Protein AF-A0A2T4PQQ1-F1 (afdb_monomer)

Sequence (70 aa):
MINVVKKITRILIFILSGLLMTRYVVQQLNQFTDMHLTWFWLEQVPYSFIIIITLFFICLVFNSMFNTEE

Secondary structure (DSSP, 8-state):
-HHHHHHHHHHHHHHHHHHHHHHHHHHHHHHHSS-----TTTTTSTTHHHHHHHHHHHHHHHHHHHHH--

pLDDT: mean 78.89, std 9.77, range [46.5, 89.25]

Radius of gyration: 15.31 Å; Cα contacts (8 Å, |Δi|>4): 32; chains: 1; bounding box: 35×22×44 Å

Organism: NCBI:txid71237

Foldseek 3Di:
DLVVVLVVLVVLLVVLVVLVVVVVVQVVCVVVPVDPDDSVVCPVPPPSVVVSVVSNVVSVVVNVVSVVVD

InterPro domains:
  IPR058175 ElxI1-like [PF28301] (7-66)

Structure (mmCIF, N/CA/C/O backbone):
data_AF-A0A2T4PQQ1-F1
#
_entry.id   AF-A0A2T4PQQ1-F1
#
loop_
_atom_site.group_PDB
_atom_site.id
_atom_site.type_symbol
_atom_site.label_atom_id
_atom_site.label_alt_id
_atom_site.label_comp_id
_atom_site.label_asym_id
_atom_site.label_entity_id
_atom_site.label_seq_id
_atom_site.pdbx_PDB_ins_code
_atom_site.Cartn_x
_atom_site.Cartn_y
_atom_site.Cartn_z
_atom_site.occupancy
_atom_site.B_iso_or_equiv
_atom_site.auth_seq_id
_atom_site.auth_comp_id
_atom_site.auth_asym_id
_atom_site.auth_atom_id
_atom_site.pdbx_PDB_model_num
ATOM 1 N N . MET A 1 1 ? -7.334 8.210 22.964 1.00 60.59 1 MET A N 1
ATOM 2 C CA . MET A 1 1 ? -6.550 7.059 22.454 1.00 60.59 1 MET A CA 1
ATOM 3 C C . MET A 1 1 ? -6.993 6.640 21.052 1.00 60.59 1 MET A C 1
ATOM 5 O O . MET A 1 1 ? -6.165 6.662 20.152 1.00 60.59 1 MET A O 1
ATOM 9 N N . ILE A 1 2 ? -8.286 6.369 20.830 1.00 72.19 2 ILE A N 1
ATOM 10 C CA . ILE A 1 2 ? -8.840 5.897 19.541 1.00 72.19 2 ILE A CA 1
ATOM 11 C C . ILE A 1 2 ? -8.539 6.848 18.362 1.00 72.19 2 ILE A C 1
ATOM 13 O O . ILE A 1 2 ? -8.115 6.395 17.303 1.00 72.19 2 ILE A O 1
ATOM 17 N N . ASN A 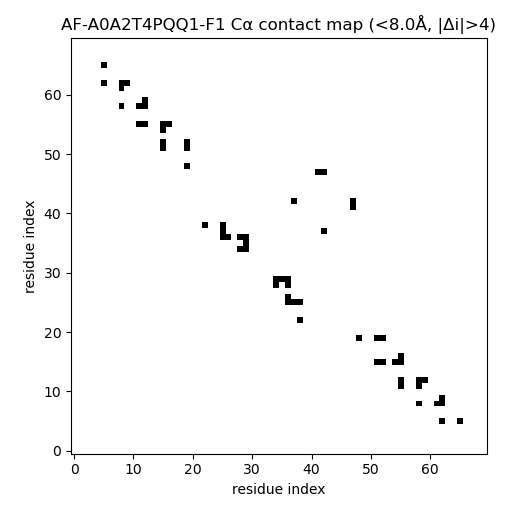1 3 ? -8.618 8.172 18.557 1.00 76.56 3 ASN A N 1
ATOM 18 C CA . ASN A 1 3 ? -8.281 9.147 17.504 1.00 76.56 3 ASN A CA 1
ATOM 19 C C . ASN A 1 3 ? -6.812 9.114 17.055 1.00 76.56 3 ASN A C 1
ATOM 21 O O . ASN A 1 3 ? -6.517 9.382 15.890 1.00 76.56 3 ASN A O 1
ATOM 25 N N . VAL A 1 4 ? -5.885 8.774 17.955 1.00 81.25 4 VAL A N 1
ATOM 26 C CA . VAL A 1 4 ? -4.460 8.646 17.611 1.00 81.25 4 VAL A CA 1
ATOM 27 C C . VAL A 1 4 ? -4.247 7.386 16.776 1.00 81.25 4 VAL A C 1
ATOM 29 O O . VAL A 1 4 ? -3.577 7.449 15.749 1.00 81.25 4 VAL A O 1
ATOM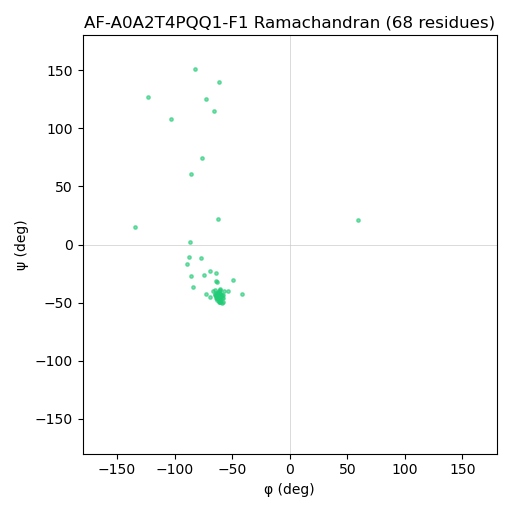 32 N N . VAL A 1 5 ? -4.897 6.280 17.151 1.00 80.44 5 VAL A N 1
ATOM 33 C CA . VAL A 1 5 ? -4.871 5.020 16.393 1.00 80.44 5 VAL A CA 1
ATOM 34 C C . VAL A 1 5 ? -5.461 5.220 14.994 1.00 80.44 5 VAL A C 1
ATOM 36 O O . VAL A 1 5 ? -4.776 4.934 14.017 1.00 80.44 5 VAL A O 1
ATOM 39 N N . LYS A 1 6 ? -6.648 5.835 14.864 1.00 80.19 6 LYS A N 1
ATOM 40 C CA . LYS A 1 6 ? -7.248 6.185 13.557 1.00 80.19 6 LYS A CA 1
ATOM 41 C C . LYS A 1 6 ? -6.301 7.016 12.681 1.00 80.19 6 LYS A C 1
ATOM 43 O O . LYS A 1 6 ? -6.240 6.814 11.467 1.00 80.19 6 LYS A O 1
ATOM 48 N N . LYS A 1 7 ? -5.566 7.967 13.272 1.00 84.12 7 LYS A N 1
ATOM 49 C CA . LYS A 1 7 ? -4.613 8.815 12.539 1.00 84.12 7 LYS A CA 1
ATOM 50 C C . LYS A 1 7 ? -3.403 8.016 12.055 1.00 84.12 7 LYS A C 1
ATOM 52 O O . LYS A 1 7 ? -3.037 8.137 10.890 1.00 84.12 7 LYS A O 1
ATOM 57 N N .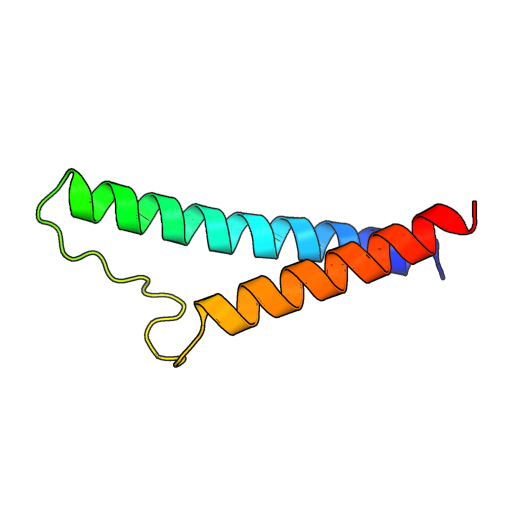 ILE A 1 8 ? -2.824 7.178 12.915 1.00 86.56 8 ILE A N 1
ATOM 58 C CA . ILE A 1 8 ? -1.691 6.308 12.567 1.00 86.56 8 ILE A CA 1
ATOM 59 C C . ILE A 1 8 ? -2.094 5.315 11.475 1.00 86.56 8 ILE A C 1
ATOM 61 O O . ILE A 1 8 ? -1.380 5.190 10.484 1.00 86.56 8 ILE A O 1
ATOM 65 N N . THR A 1 9 ? -3.260 4.675 11.593 1.00 84.75 9 THR A N 1
ATOM 66 C CA . THR A 1 9 ? -3.764 3.738 10.581 1.00 84.75 9 THR A CA 1
ATOM 67 C C . THR A 1 9 ? -3.952 4.421 9.228 1.00 84.75 9 THR A C 1
ATOM 69 O O . THR A 1 9 ? -3.533 3.874 8.213 1.00 84.75 9 THR A O 1
ATOM 72 N N . ARG A 1 10 ? -4.494 5.647 9.189 1.00 83.62 10 ARG A N 1
ATOM 73 C CA . ARG A 1 10 ? -4.595 6.424 7.941 1.00 83.62 10 ARG A CA 1
ATOM 74 C C . ARG A 1 10 ? -3.234 6.731 7.317 1.00 83.62 10 ARG A C 1
ATOM 76 O O . ARG A 1 10 ? -3.088 6.601 6.105 1.00 83.62 10 ARG A O 1
ATOM 83 N N . ILE A 1 11 ? -2.245 7.106 8.128 1.00 89.19 11 ILE A N 1
ATOM 84 C CA . ILE A 1 11 ? -0.872 7.343 7.655 1.00 89.19 11 ILE A CA 1
ATOM 85 C C . ILE A 1 11 ? -0.273 6.045 7.094 1.00 89.19 11 ILE A C 1
ATOM 87 O O . ILE A 1 11 ? 0.312 6.064 6.015 1.00 89.19 11 ILE A O 1
ATOM 91 N N . LEU A 1 12 ? -0.474 4.909 7.770 1.00 86.56 12 LEU A N 1
ATOM 92 C CA . LEU A 1 12 ? -0.020 3.597 7.300 1.00 86.56 12 LEU A CA 1
ATOM 93 C C . LEU A 1 12 ? -0.648 3.211 5.958 1.00 86.56 12 LEU A C 1
ATOM 95 O O . LEU A 1 12 ? 0.069 2.802 5.050 1.00 86.56 12 LEU A O 1
ATOM 99 N N . ILE A 1 13 ? -1.965 3.382 5.811 1.00 87.69 13 ILE A N 1
ATOM 100 C CA . ILE A 1 13 ? -2.685 3.132 4.552 1.00 87.69 13 ILE A CA 1
ATOM 101 C C . ILE A 1 13 ? -2.100 3.995 3.431 1.00 87.69 13 ILE A C 1
ATOM 103 O O . ILE A 1 13 ? -1.859 3.494 2.335 1.00 87.69 13 ILE A O 1
ATOM 107 N N . PHE A 1 14 ? -1.825 5.271 3.710 1.00 88.62 14 PHE A N 1
ATOM 108 C CA . PHE A 1 14 ? -1.242 6.184 2.731 1.00 88.62 14 PHE A CA 1
ATOM 109 C C . PHE A 1 14 ? 0.160 5.740 2.288 1.00 88.62 14 PHE A C 1
ATOM 111 O O . PHE A 1 14 ? 0.436 5.675 1.091 1.00 88.62 14 PHE A O 1
ATOM 118 N N . ILE A 1 15 ? 1.026 5.362 3.234 1.00 88.94 15 ILE A N 1
ATOM 119 C CA . ILE A 1 15 ? 2.383 4.872 2.946 1.00 88.94 15 ILE A CA 1
ATOM 120 C C . ILE A 1 15 ? 2.338 3.567 2.137 1.00 88.94 15 ILE A C 1
ATOM 122 O O . ILE A 1 15 ? 3.035 3.441 1.132 1.00 88.94 15 ILE A O 1
ATOM 126 N N . LEU A 1 16 ? 1.498 2.609 2.540 1.00 88.31 16 LEU A N 1
ATOM 127 C CA . LEU A 1 16 ? 1.336 1.326 1.851 1.00 88.31 16 LEU A CA 1
ATOM 128 C C . LEU A 1 16 ? 0.799 1.516 0.425 1.00 88.31 16 LEU A C 1
ATOM 130 O O . LEU A 1 16 ? 1.316 0.911 -0.514 1.00 88.31 16 LEU A O 1
ATOM 134 N N . SER A 1 17 ? -0.177 2.411 0.244 1.00 86.75 17 SER A N 1
ATOM 135 C CA . SER A 1 17 ? -0.681 2.788 -1.079 1.00 86.75 17 SER A CA 1
ATOM 136 C C . SER A 1 17 ? 0.409 3.432 -1.938 1.00 86.75 17 SER A C 1
ATOM 138 O O . SER A 1 17 ? 0.525 3.106 -3.117 1.00 86.75 17 SER A O 1
ATOM 140 N N . GLY A 1 18 ? 1.233 4.313 -1.361 1.00 88.50 18 GLY A N 1
ATOM 141 C CA . GLY A 1 18 ? 2.363 4.932 -2.055 1.00 88.50 18 GLY A CA 1
ATOM 142 C C . GLY A 1 18 ? 3.406 3.910 -2.510 1.00 88.50 18 GLY A C 1
ATOM 143 O O . GLY A 1 18 ? 3.883 3.975 -3.645 1.00 88.50 18 GLY A O 1
ATOM 144 N N . LEU A 1 19 ? 3.714 2.913 -1.673 1.00 86.06 19 LEU A N 1
ATOM 145 C CA . LEU A 1 19 ? 4.603 1.811 -2.049 1.00 86.06 19 LEU A CA 1
ATOM 146 C C . LEU A 1 19 ? 4.040 1.006 -3.228 1.00 86.06 19 LEU A C 1
ATOM 148 O O . LEU A 1 19 ? 4.753 0.774 -4.205 1.00 86.06 19 LEU A O 1
ATOM 152 N N . LEU A 1 20 ? 2.766 0.607 -3.166 1.00 86.31 20 LEU A N 1
ATOM 153 C CA . LEU A 1 20 ? 2.111 -0.128 -4.255 1.00 86.31 20 LEU A CA 1
ATOM 154 C C . LEU A 1 20 ? 2.090 0.683 -5.554 1.00 86.31 20 LEU A C 1
ATOM 156 O O . LEU A 1 20 ? 2.390 0.149 -6.621 1.00 86.31 20 LEU A O 1
ATOM 160 N N . MET A 1 21 ? 1.810 1.983 -5.460 1.00 86.62 21 MET A N 1
ATOM 161 C CA . MET A 1 21 ? 1.819 2.890 -6.604 1.00 86.62 21 MET A CA 1
ATOM 162 C C . MET A 1 21 ? 3.221 3.040 -7.201 1.00 86.62 21 MET A C 1
ATOM 164 O O . MET A 1 21 ? 3.375 3.021 -8.417 1.00 86.62 21 MET A O 1
ATOM 168 N N . THR A 1 22 ? 4.259 3.105 -6.365 1.00 85.38 22 THR A N 1
ATOM 169 C CA . THR A 1 22 ? 5.654 3.164 -6.826 1.00 85.38 22 THR A CA 1
ATOM 170 C C . THR A 1 22 ? 6.018 1.906 -7.607 1.00 85.38 22 THR A C 1
ATOM 172 O O . THR A 1 22 ? 6.603 1.995 -8.682 1.00 85.38 22 THR A O 1
ATOM 175 N N . ARG A 1 23 ? 5.615 0.727 -7.116 1.00 83.38 23 ARG A N 1
ATOM 176 C CA . ARG A 1 23 ? 5.796 -0.534 -7.845 1.00 83.38 23 ARG A CA 1
ATOM 177 C C . ARG A 1 23 ? 5.076 -0.520 -9.190 1.00 83.38 23 ARG A C 1
ATOM 179 O O . ARG A 1 23 ? 5.650 -0.950 -10.184 1.00 83.38 23 ARG A O 1
ATOM 186 N N . TYR A 1 24 ? 3.837 -0.033 -9.215 1.00 83.88 24 TYR A N 1
ATOM 187 C CA . TYR A 1 24 ? 3.067 0.088 -10.449 1.00 83.88 24 TYR A CA 1
ATOM 188 C C . TYR A 1 24 ? 3.784 0.987 -11.461 1.00 83.88 24 TYR A C 1
ATOM 190 O O . TYR A 1 24 ? 3.953 0.592 -12.608 1.00 83.88 24 TYR A O 1
ATOM 198 N N . VAL A 1 25 ? 4.283 2.148 -11.028 1.00 86.31 25 VAL A N 1
ATOM 199 C CA . VAL A 1 25 ? 5.055 3.063 -11.882 1.00 86.31 25 VAL A CA 1
ATOM 200 C C . VAL A 1 25 ? 6.324 2.396 -12.411 1.00 86.31 25 VAL A C 1
ATOM 202 O O . VAL A 1 25 ? 6.577 2.473 -13.606 1.00 86.31 25 VAL A O 1
ATOM 205 N N . VAL A 1 26 ? 7.087 1.695 -11.567 1.00 84.44 26 VAL A N 1
ATOM 206 C CA . VAL A 1 26 ? 8.282 0.946 -11.998 1.00 84.44 26 VAL A CA 1
ATOM 207 C C . VAL A 1 26 ? 7.922 -0.111 -13.044 1.00 84.44 26 VAL A C 1
ATOM 209 O O . VAL A 1 26 ? 8.597 -0.228 -14.060 1.00 84.44 26 VAL A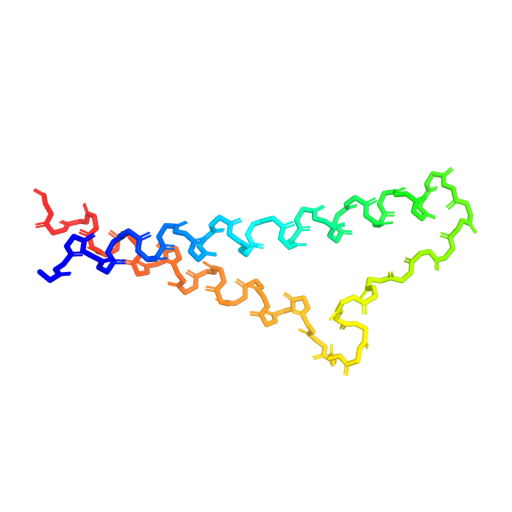 O 1
ATOM 212 N N . GLN A 1 27 ? 6.825 -0.845 -12.844 1.00 82.62 27 GLN A N 1
ATOM 213 C CA . GLN A 1 27 ? 6.368 -1.847 -13.803 1.00 82.62 27 GLN A CA 1
ATOM 214 C C . GLN A 1 27 ? 5.945 -1.219 -15.137 1.00 82.62 27 GLN A C 1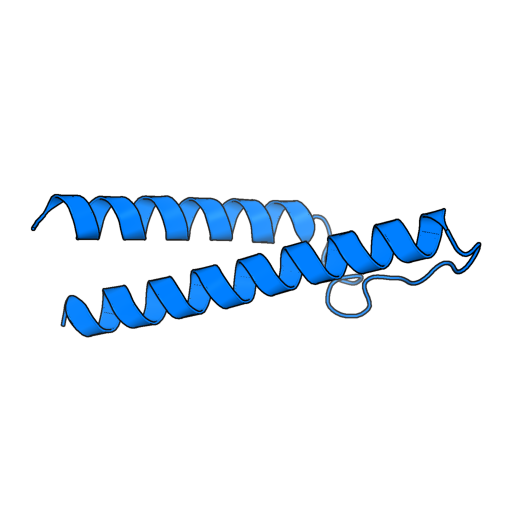
ATOM 216 O O . GLN A 1 27 ? 6.309 -1.741 -16.185 1.00 82.62 27 GLN A O 1
ATOM 221 N N . GLN A 1 28 ? 5.217 -0.100 -15.106 1.00 84.94 28 GLN A N 1
ATOM 222 C CA . GLN A 1 28 ? 4.854 0.637 -16.317 1.00 84.94 28 GLN A CA 1
ATOM 223 C C . GLN A 1 28 ? 6.107 1.147 -17.034 1.00 84.94 28 GLN A C 1
ATOM 225 O O . GLN A 1 28 ? 6.250 0.952 -18.236 1.00 84.94 28 GLN A O 1
ATOM 230 N N . LEU A 1 29 ? 7.057 1.734 -16.304 1.00 84.69 29 LEU A N 1
ATOM 231 C CA . LEU A 1 29 ? 8.311 2.215 -16.881 1.00 84.69 29 LEU A CA 1
ATOM 232 C C . LEU A 1 29 ? 9.117 1.093 -17.535 1.00 84.69 29 LEU A C 1
ATOM 234 O O . LEU A 1 29 ? 9.630 1.330 -18.620 1.00 84.69 29 LEU A O 1
ATOM 238 N N . ASN A 1 30 ? 9.157 -0.107 -16.949 1.00 83.31 30 ASN A N 1
ATOM 239 C CA . ASN A 1 30 ? 9.798 -1.283 -17.555 1.00 83.31 30 ASN A CA 1
ATOM 240 C C . ASN A 1 30 ? 9.062 -1.823 -18.787 1.00 83.31 30 ASN A C 1
ATOM 242 O O . ASN A 1 30 ? 9.640 -2.556 -19.580 1.00 83.31 30 ASN A O 1
ATOM 246 N N . GLN A 1 31 ? 7.764 -1.544 -18.919 1.00 81.19 31 GLN A N 1
ATOM 247 C CA . GLN A 1 31 ? 6.984 -1.938 -20.093 1.00 81.19 31 GLN A CA 1
ATOM 248 C C . GLN A 1 31 ? 7.121 -0.924 -21.234 1.00 81.19 31 GLN A C 1
ATOM 250 O O . GLN A 1 31 ? 7.132 -1.315 -22.396 1.00 81.19 31 GLN A O 1
ATOM 255 N N . PHE A 1 32 ? 7.209 0.371 -20.913 1.00 82.25 32 PHE A N 1
ATOM 256 C CA . PHE A 1 32 ? 7.356 1.450 -21.899 1.00 82.25 32 PHE A CA 1
ATOM 257 C C . PHE A 1 32 ? 8.805 1.713 -22.303 1.00 82.25 32 PHE A C 1
ATOM 259 O O . PHE A 1 32 ? 9.074 2.205 -23.395 1.00 82.25 32 PHE A O 1
ATOM 266 N N . THR A 1 33 ? 9.728 1.403 -21.408 1.00 72.50 33 THR A N 1
ATOM 267 C CA . THR A 1 33 ? 11.163 1.562 -21.580 1.00 72.50 33 THR A CA 1
ATOM 268 C C . THR A 1 33 ? 11.729 0.173 -21.344 1.00 72.50 33 THR A C 1
ATOM 270 O O . THR A 1 33 ? 11.474 -0.376 -20.280 1.00 72.50 33 THR A O 1
ATOM 273 N N . ASP A 1 34 ? 12.535 -0.387 -22.250 1.00 70.25 34 ASP A N 1
ATOM 274 C CA . ASP A 1 34 ? 13.302 -1.639 -22.028 1.00 70.25 34 ASP A CA 1
ATOM 275 C C . ASP A 1 34 ? 14.332 -1.524 -20.869 1.00 70.25 34 ASP A C 1
ATOM 277 O O . ASP A 1 34 ? 15.331 -2.237 -20.783 1.00 70.25 34 ASP A O 1
ATOM 281 N N . MET A 1 35 ? 14.129 -0.576 -19.955 1.00 68.81 35 MET A N 1
ATOM 282 C CA . MET A 1 35 ? 14.822 -0.489 -18.691 1.00 68.81 35 MET A CA 1
ATOM 283 C C . MET A 1 35 ? 14.309 -1.590 -17.771 1.00 68.81 35 MET A C 1
ATOM 285 O O . MET A 1 35 ? 13.127 -1.681 -17.473 1.00 68.81 35 MET A O 1
ATOM 289 N N . HIS A 1 36 ? 15.226 -2.398 -17.254 1.00 71.06 36 HIS A N 1
ATOM 290 C CA . HIS A 1 36 ? 14.947 -3.345 -16.182 1.00 71.06 36 HIS A CA 1
ATOM 291 C C . HIS A 1 36 ? 15.071 -2.647 -14.822 1.00 71.06 36 HIS A C 1
ATOM 293 O O . HIS A 1 36 ? 15.924 -3.009 -14.013 1.00 71.06 36 HIS A O 1
ATOM 299 N N . LEU A 1 37 ? 14.263 -1.609 -14.566 1.00 70.69 37 LEU A N 1
ATOM 300 C CA . LEU A 1 37 ? 14.252 -0.967 -13.252 1.00 70.69 37 LEU A CA 1
ATOM 301 C C . LEU A 1 37 ? 13.711 -1.970 -12.240 1.00 70.69 37 LEU A C 1
ATOM 303 O O . LEU A 1 37 ? 12.552 -2.390 -12.287 1.00 70.69 37 LEU A O 1
ATOM 307 N N . THR A 1 38 ? 14.560 -2.373 -11.312 1.00 69.38 38 THR A N 1
ATOM 308 C CA . THR A 1 38 ? 14.133 -3.183 -10.187 1.00 69.38 38 THR A CA 1
ATOM 309 C C . THR A 1 38 ? 13.547 -2.305 -9.098 1.00 69.38 38 THR A C 1
ATOM 311 O O . THR A 1 38 ? 13.871 -1.125 -8.935 1.00 69.38 38 THR A O 1
ATOM 314 N N . TRP A 1 39 ? 12.618 -2.884 -8.342 1.00 70.69 39 TRP A N 1
ATOM 315 C CA . TRP A 1 39 ? 12.008 -2.212 -7.206 1.00 70.69 39 TRP A CA 1
ATOM 316 C C . TRP A 1 39 ? 12.999 -2.212 -6.035 1.00 70.69 39 TRP A C 1
ATOM 318 O O . TRP A 1 39 ? 12.863 -2.983 -5.086 1.00 70.69 39 TRP A O 1
ATOM 328 N N . PHE A 1 40 ? 14.014 -1.349 -6.150 1.00 64.12 40 PHE A N 1
ATOM 329 C CA . PHE A 1 40 ? 15.259 -1.322 -5.370 1.00 64.12 40 PHE A CA 1
ATOM 330 C C . PHE A 1 40 ? 15.050 -1.404 -3.848 1.00 64.12 40 PHE A C 1
ATOM 332 O O . PHE A 1 40 ? 15.867 -1.958 -3.122 1.00 64.12 40 PHE A O 1
ATOM 339 N N . TRP A 1 41 ? 13.921 -0.888 -3.356 1.00 59.94 41 TRP A N 1
ATOM 340 C CA . TRP A 1 41 ? 13.578 -0.871 -1.934 1.00 59.94 41 TRP A CA 1
ATOM 341 C C . TRP A 1 41 ? 13.153 -2.230 -1.356 1.00 59.94 41 TRP A C 1
ATOM 343 O O . TRP A 1 41 ? 13.280 -2.429 -0.152 1.00 59.94 41 TRP A O 1
ATOM 353 N N . LEU A 1 42 ? 12.620 -3.152 -2.165 1.00 62.41 42 LEU A N 1
ATOM 354 C CA . LEU A 1 42 ? 12.064 -4.429 -1.684 1.00 62.41 42 LEU A CA 1
ATOM 355 C C . LEU A 1 42 ? 12.503 -5.650 -2.503 1.00 62.41 42 LEU A C 1
ATOM 357 O O . LEU A 1 42 ? 11.935 -6.734 -2.365 1.00 62.41 42 LEU A O 1
ATOM 361 N N . GLU A 1 43 ? 13.533 -5.490 -3.325 1.00 64.44 43 GLU A N 1
ATOM 362 C CA . GLU A 1 43 ? 14.098 -6.557 -4.151 1.00 64.44 43 GLU A CA 1
ATOM 363 C C . GLU A 1 43 ? 14.682 -7.708 -3.312 1.00 64.44 43 GLU A C 1
ATOM 365 O O . GLU A 1 43 ? 14.563 -8.872 -3.681 1.00 64.44 43 GLU A O 1
ATOM 370 N N . GLN A 1 44 ? 15.225 -7.400 -2.129 1.00 68.50 44 GLN A N 1
ATOM 371 C CA . GLN A 1 44 ? 15.769 -8.398 -1.199 1.00 68.50 44 GLN A CA 1
ATOM 372 C C . GLN A 1 44 ? 14.702 -9.163 -0.401 1.00 68.50 44 GLN A C 1
ATOM 374 O O . GLN A 1 44 ? 15.028 -10.157 0.247 1.00 68.50 44 GLN A O 1
ATOM 379 N N . VAL A 1 45 ? 13.436 -8.728 -0.423 1.00 68.25 45 VAL A N 1
ATOM 380 C CA . VAL A 1 45 ? 12.364 -9.363 0.354 1.00 68.25 45 VAL A CA 1
ATOM 381 C C . VAL A 1 45 ? 11.502 -10.223 -0.575 1.00 68.25 45 VAL A C 1
ATOM 383 O O . VAL A 1 45 ? 10.720 -9.676 -1.366 1.00 68.25 45 VAL A O 1
ATOM 386 N N . PRO A 1 46 ? 11.589 -11.566 -0.488 1.00 70.88 46 PRO A N 1
ATOM 387 C CA . PRO A 1 46 ? 10.732 -12.439 -1.276 1.00 70.88 46 PRO A CA 1
ATOM 388 C C . PRO A 1 46 ? 9.267 -12.188 -0.908 1.00 70.88 46 PRO A C 1
ATOM 390 O O . PRO A 1 46 ? 8.929 -11.977 0.256 1.00 70.88 46 PRO A O 1
ATOM 393 N N . TYR A 1 47 ? 8.388 -12.183 -1.912 1.00 75.94 47 TYR A N 1
ATOM 394 C CA . TYR A 1 47 ? 6.951 -11.927 -1.738 1.00 75.94 47 TYR A CA 1
ATOM 395 C C . TYR A 1 47 ? 6.603 -10.560 -1.121 1.00 75.94 47 TYR A C 1
ATOM 397 O O . TYR A 1 47 ? 5.482 -10.359 -0.654 1.00 75.94 47 TYR A O 1
ATOM 405 N N . SER A 1 48 ? 7.519 -9.589 -1.194 1.00 78.44 48 SER A N 1
ATOM 406 C CA . SER A 1 48 ? 7.338 -8.192 -0.771 1.00 78.44 48 SER A CA 1
ATOM 407 C C . SER A 1 48 ? 5.985 -7.584 -1.149 1.00 78.44 48 SER A C 1
ATOM 409 O O . SER A 1 48 ? 5.333 -6.928 -0.340 1.00 78.44 48 SER A O 1
ATOM 411 N N . PHE A 1 49 ? 5.531 -7.848 -2.373 1.00 78.31 49 PHE A N 1
ATOM 412 C CA . PHE A 1 49 ? 4.223 -7.421 -2.865 1.00 78.31 49 PHE A CA 1
ATOM 413 C C . PHE A 1 49 ? 3.059 -7.945 -2.027 1.00 78.31 49 PHE A C 1
ATOM 415 O O . PHE A 1 49 ? 2.182 -7.186 -1.625 1.00 78.31 49 PHE A O 1
ATOM 422 N N . ILE A 1 50 ? 3.062 -9.255 -1.781 1.00 82.50 50 ILE A N 1
ATOM 423 C CA . ILE A 1 50 ? 1.990 -9.969 -1.091 1.00 82.50 50 ILE A CA 1
ATOM 424 C C . ILE A 1 50 ? 1.937 -9.502 0.359 1.00 82.50 50 ILE A C 1
ATOM 426 O O . ILE A 1 50 ? 0.853 -9.258 0.884 1.00 82.50 50 ILE A O 1
ATOM 430 N N . ILE A 1 51 ? 3.101 -9.298 0.978 1.00 85.62 51 ILE A N 1
ATOM 431 C CA . ILE A 1 51 ? 3.216 -8.768 2.338 1.00 85.62 51 ILE A CA 1
ATOM 432 C C . ILE A 1 51 ? 2.587 -7.372 2.420 1.00 85.62 51 ILE A C 1
ATOM 434 O O . ILE A 1 51 ? 1.743 -7.138 3.282 1.00 85.62 51 ILE A O 1
ATOM 438 N N . ILE A 1 52 ? 2.936 -6.467 1.499 1.00 85.88 52 ILE A N 1
ATOM 439 C CA . ILE A 1 52 ? 2.406 -5.095 1.476 1.00 85.88 52 ILE A CA 1
ATOM 440 C C . ILE A 1 52 ? 0.899 -5.080 1.218 1.00 85.88 52 ILE A C 1
ATOM 442 O O . ILE A 1 52 ? 0.183 -4.360 1.909 1.00 85.88 52 ILE A O 1
ATOM 446 N N . ILE A 1 53 ? 0.400 -5.884 0.274 1.00 85.38 53 ILE A N 1
ATOM 447 C CA . ILE A 1 53 ? -1.042 -6.004 0.013 1.00 85.38 53 ILE A CA 1
ATOM 448 C C . ILE A 1 53 ? -1.782 -6.528 1.241 1.00 85.38 53 ILE A C 1
ATOM 450 O O . ILE A 1 53 ? -2.825 -5.989 1.605 1.00 85.38 53 ILE A O 1
ATOM 454 N N . THR A 1 54 ? -1.240 -7.551 1.899 1.00 87.81 54 THR A N 1
ATOM 455 C CA . THR A 1 54 ? -1.862 -8.145 3.087 1.00 87.81 54 THR A CA 1
ATOM 456 C C . THR A 1 54 ? -1.922 -7.125 4.224 1.00 87.81 54 THR A C 1
ATOM 458 O O . THR A 1 54 ? -2.980 -6.923 4.813 1.00 87.81 54 THR A O 1
ATOM 461 N N . LEU A 1 55 ? -0.821 -6.410 4.481 1.00 87.19 55 LEU A N 1
ATOM 462 C CA . LEU A 1 55 ? -0.765 -5.317 5.458 1.00 87.19 55 LEU A CA 1
ATOM 463 C C . LEU A 1 55 ? -1.744 -4.190 5.123 1.00 87.19 55 LEU A C 1
ATOM 465 O O . LEU A 1 55 ? -2.444 -3.706 6.009 1.00 87.19 55 LE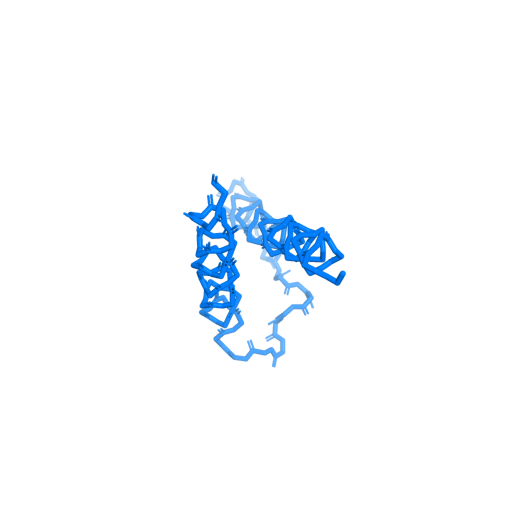U A O 1
ATOM 469 N N . PHE A 1 56 ? -1.831 -3.802 3.851 1.00 87.94 56 PHE A N 1
ATOM 470 C CA . PHE A 1 56 ? -2.769 -2.782 3.391 1.00 87.94 56 PHE A CA 1
ATOM 471 C C . PHE A 1 56 ? -4.214 -3.193 3.663 1.00 87.94 56 PHE A C 1
ATOM 473 O O . PHE A 1 56 ? -4.985 -2.402 4.205 1.00 87.94 56 PHE A O 1
ATOM 480 N N . PHE A 1 57 ? -4.557 -4.445 3.363 1.00 88.38 57 PHE A N 1
ATOM 481 C CA . PHE A 1 57 ? -5.889 -4.984 3.602 1.00 88.38 57 PHE A CA 1
ATOM 482 C C . PHE A 1 57 ? -6.225 -5.034 5.096 1.00 88.38 57 PHE A C 1
ATOM 484 O O . PHE A 1 57 ? -7.294 -4.583 5.501 1.00 88.38 57 PHE A O 1
ATOM 491 N N . ILE A 1 58 ? -5.288 -5.494 5.932 1.00 89.25 58 ILE A N 1
ATOM 492 C CA . ILE A 1 58 ? -5.436 -5.494 7.393 1.00 89.25 58 ILE A CA 1
ATOM 493 C C . ILE A 1 58 ? -5.684 -4.069 7.899 1.00 89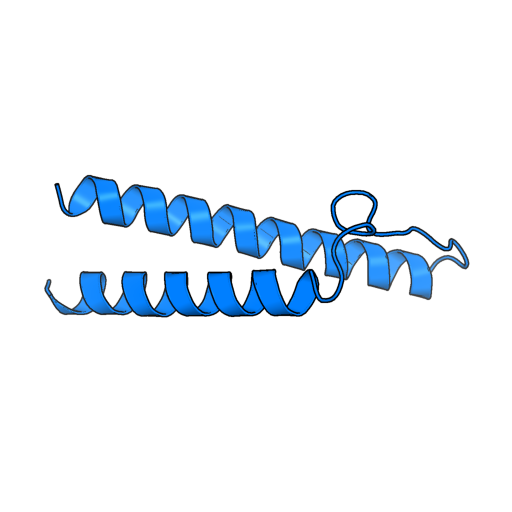.25 58 ILE A C 1
ATOM 495 O O . ILE A 1 58 ? -6.644 -3.837 8.633 1.00 89.25 58 ILE A O 1
ATOM 499 N N . CYS A 1 59 ? -4.873 -3.092 7.480 1.00 86.88 59 CYS A N 1
ATOM 500 C CA . CYS A 1 59 ? -5.059 -1.698 7.877 1.00 86.88 59 CYS A CA 1
ATOM 501 C C . CYS A 1 59 ? -6.417 -1.137 7.431 1.00 86.88 59 CYS A C 1
ATOM 503 O O . CYS A 1 59 ? -7.037 -0.396 8.192 1.00 86.88 59 CYS A O 1
ATOM 505 N N . LEU A 1 60 ? -6.895 -1.502 6.239 1.00 85.62 60 LEU A N 1
ATOM 506 C CA . LEU A 1 60 ? -8.214 -1.115 5.733 1.00 85.62 60 LEU A CA 1
ATOM 507 C C . LEU A 1 60 ? -9.347 -1.683 6.590 1.00 85.62 60 LEU A C 1
ATOM 509 O O . LEU A 1 60 ? -10.241 -0.936 6.984 1.00 85.62 60 LEU A O 1
ATOM 513 N N . VAL A 1 61 ? -9.283 -2.976 6.916 1.00 86.44 61 VAL A N 1
ATOM 514 C CA . VAL A 1 61 ? -10.266 -3.647 7.777 1.00 86.44 61 VAL A CA 1
ATOM 515 C C . VAL A 1 61 ? -10.287 -2.996 9.157 1.00 86.44 61 VAL A C 1
ATOM 517 O O . VAL A 1 61 ? -11.352 -2.604 9.625 1.00 86.44 61 VAL A O 1
ATOM 520 N N . PHE A 1 62 ? -9.122 -2.787 9.778 1.00 83.69 62 PHE A N 1
ATOM 521 C CA . PHE A 1 62 ? -9.037 -2.087 11.062 1.00 83.69 62 PHE A CA 1
ATOM 522 C C . PHE A 1 62 ? -9.621 -0.675 10.982 1.00 83.69 62 PHE A C 1
ATOM 524 O O . PHE A 1 62 ? -10.408 -0.288 11.843 1.00 83.69 62 PHE A O 1
ATOM 531 N N . ASN A 1 63 ? -9.284 0.092 9.943 1.00 81.00 63 ASN A N 1
ATOM 532 C CA . ASN A 1 63 ? -9.826 1.436 9.755 1.00 81.00 63 ASN A CA 1
ATOM 533 C C . ASN A 1 63 ? -11.355 1.422 9.600 1.00 81.00 63 ASN A C 1
ATOM 535 O O . ASN A 1 63 ? -12.023 2.277 10.170 1.00 81.00 63 ASN A O 1
ATOM 539 N N . SER A 1 64 ? -11.907 0.442 8.877 1.00 81.56 64 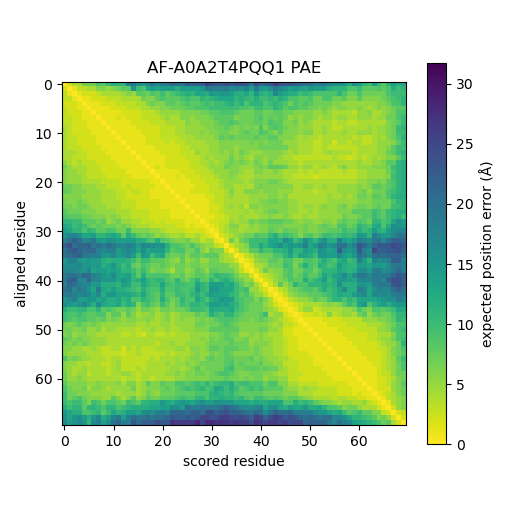SER A N 1
ATOM 540 C CA . SER A 1 64 ? -13.355 0.263 8.714 1.00 81.56 64 SER A CA 1
ATOM 541 C C . SER A 1 64 ? -14.047 -0.089 10.030 1.00 81.56 64 SER A C 1
ATOM 543 O O . SER A 1 64 ? -15.092 0.481 10.332 1.00 81.56 64 SER A O 1
ATOM 545 N N . MET A 1 65 ? -13.459 -0.985 10.831 1.00 79.56 65 MET A N 1
ATOM 546 C CA . MET A 1 65 ? -13.993 -1.369 12.144 1.00 79.56 65 MET A CA 1
ATOM 547 C C . MET A 1 65 ? -14.078 -0.157 13.073 1.00 79.56 65 MET A C 1
ATOM 549 O O . MET A 1 65 ? -15.146 0.143 13.593 1.00 79.56 65 MET A O 1
ATOM 553 N N . PHE A 1 66 ? -12.997 0.622 13.184 1.00 73.00 66 PHE A N 1
ATOM 554 C CA . PHE A 1 66 ? -12.996 1.843 13.997 1.00 73.00 66 PHE A CA 1
ATOM 555 C C . PHE A 1 66 ? -13.956 2.924 13.484 1.00 73.00 66 PHE A C 1
ATOM 557 O O . PHE A 1 66 ? -14.338 3.812 14.243 1.00 73.00 66 PHE A O 1
ATOM 564 N N . ASN A 1 67 ? -14.297 2.917 12.195 1.00 66.38 67 ASN A N 1
ATOM 565 C CA . ASN A 1 67 ? -15.231 3.876 11.609 1.00 66.38 67 ASN A CA 1
ATOM 566 C C . ASN A 1 67 ? -16.699 3.433 11.713 1.00 66.38 67 ASN A C 1
ATOM 568 O O . ASN A 1 67 ? -17.572 4.237 11.426 1.00 66.38 67 ASN A O 1
ATOM 572 N N . THR A 1 68 ? -16.957 2.177 12.093 1.00 57.81 68 THR A N 1
ATOM 573 C CA . THR A 1 68 ? -18.308 1.618 12.292 1.00 57.81 68 THR A CA 1
ATOM 574 C C . THR A 1 68 ? -18.808 1.823 13.731 1.00 57.81 68 THR A C 1
ATOM 576 O O . THR A 1 68 ? -19.998 1.705 13.990 1.00 57.81 68 THR A O 1
ATOM 579 N N . GLU A 1 69 ? -17.910 2.132 14.672 1.00 52.81 69 GLU A N 1
ATOM 580 C CA . GLU A 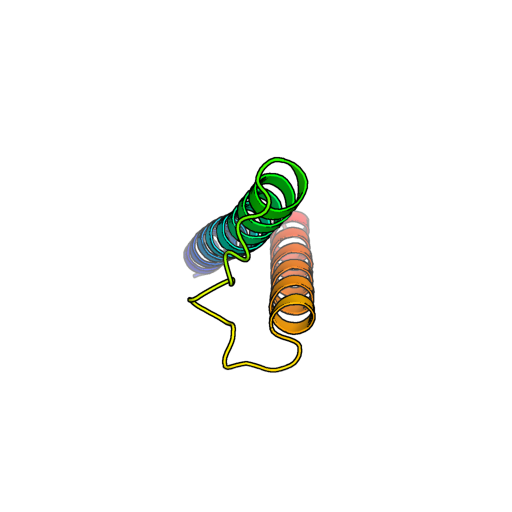1 69 ? -18.235 2.400 16.084 1.00 52.81 69 GLU A CA 1
ATOM 581 C C . GLU A 1 69 ? -18.616 3.872 16.380 1.00 52.81 69 GLU A C 1
ATOM 583 O O . GLU A 1 69 ? -18.856 4.209 17.539 1.00 52.81 69 GLU A O 1
ATOM 588 N N . GLU A 1 70 ? -18.660 4.745 15.364 1.00 46.50 70 GLU A N 1
ATOM 589 C CA . GLU A 1 70 ? -19.224 6.114 15.427 1.00 46.50 70 GLU A CA 1
ATOM 590 C C . GLU A 1 70 ? -20.598 6.158 14.751 1.00 46.50 70 GLU A C 1
ATOM 592 O O . GLU A 1 70 ? -21.487 6.849 15.299 1.00 46.50 70 GLU A O 1
#

Mean predicted aligned error: 7.35 Å

Solvent-accessible surface area (backbone atoms only — not comparable to full-atom values): 4073 Å² total; per-residue (Å²): 111,69,69,56,51,56,51,51,43,51,51,50,44,50,53,45,50,50,52,54,49,50,51,51,51,41,53,50,47,37,72,80,34,95,47,85,65,68,61,77,92,46,68,90,42,83,64,44,68,59,54,49,53,52,51,38,50,51,44,49,52,53,52,50,54,68,62,68,80,112